Protein AF-A0A7K7G1G4-F1 (afdb_monomer_lite)

Structure (mmCIF, N/CA/C/O backbone):
data_AF-A0A7K7G1G4-F1
#
_entry.id   AF-A0A7K7G1G4-F1
#
loop_
_atom_site.group_PDB
_atom_site.id
_atom_site.type_symbol
_atom_site.label_atom_id
_atom_site.label_alt_id
_atom_site.label_comp_id
_atom_site.label_asym_id
_atom_site.label_entity_id
_atom_site.label_seq_id
_atom_site.pdbx_PDB_ins_code
_atom_site.Cartn_x
_atom_site.Cartn_y
_atom_site.Cartn_z
_atom_site.occupancy
_atom_site.B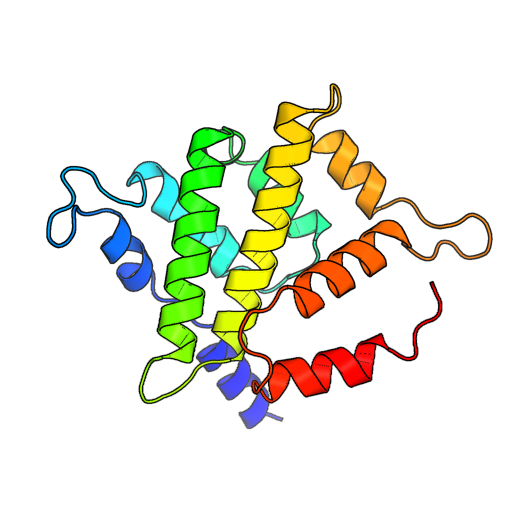_iso_or_equiv
_atom_site.auth_seq_id
_atom_site.auth_comp_id
_atom_site.auth_asym_id
_atom_site.auth_atom_id
_atom_site.pdbx_PDB_model_num
ATOM 1 N N . LEU A 1 1 ? -4.698 -28.453 10.248 1.00 51.22 1 LEU A N 1
ATOM 2 C CA . LEU A 1 1 ? -4.815 -27.604 9.038 1.00 51.22 1 LEU A CA 1
ATOM 3 C C . LEU A 1 1 ? -5.862 -26.485 9.189 1.00 51.22 1 LEU A C 1
ATOM 5 O O . LEU A 1 1 ? -5.544 -25.375 8.816 1.00 51.22 1 LEU A O 1
ATOM 9 N N . GLY A 1 2 ? -7.027 -26.675 9.832 1.00 46.31 2 GLY A N 1
ATOM 10 C CA . GLY A 1 2 ? -8.093 -25.645 9.867 1.00 46.31 2 GLY A CA 1
ATOM 11 C C . GLY A 1 2 ? -7.974 -24.449 10.839 1.00 46.31 2 GLY A C 1
ATOM 12 O O . GLY A 1 2 ? -8.797 -23.545 10.762 1.00 46.31 2 GLY A O 1
ATOM 13 N N . GLN A 1 3 ? -6.998 -24.395 11.754 1.00 43.81 3 GLN A N 1
ATOM 14 C CA . GLN A 1 3 ? -6.926 -23.321 12.768 1.00 43.81 3 GLN A CA 1
ATOM 15 C C . GLN A 1 3 ? -6.122 -22.096 12.290 1.00 43.81 3 GLN A C 1
ATOM 17 O O . GLN A 1 3 ? -6.518 -20.963 12.549 1.00 43.81 3 GLN A O 1
ATOM 22 N N . HIS A 1 4 ? -5.041 -22.308 11.528 1.00 54.50 4 HIS A N 1
ATOM 23 C CA . HIS A 1 4 ? -4.223 -21.223 10.967 1.00 54.50 4 HIS A CA 1
ATOM 24 C C . HIS A 1 4 ? -4.956 -20.439 9.869 1.00 54.50 4 HIS A C 1
ATOM 26 O O . HIS A 1 4 ? -4.850 -19.212 9.829 1.00 54.50 4 HIS A O 1
ATOM 32 N N . ASP A 1 5 ? -5.750 -21.116 9.036 1.00 46.97 5 ASP A N 1
ATOM 33 C CA . ASP A 1 5 ? -6.542 -20.468 7.984 1.00 46.97 5 ASP A CA 1
ATOM 34 C C . ASP A 1 5 ? -7.623 -19.561 8.586 1.00 46.97 5 ASP A C 1
ATOM 36 O O . ASP A 1 5 ? -7.752 -18.403 8.191 1.00 46.97 5 ASP A O 1
ATOM 40 N N . CYS A 1 6 ? -8.326 -20.030 9.624 1.00 44.28 6 CYS A N 1
ATOM 41 C CA . CYS A 1 6 ? -9.298 -19.219 10.361 1.00 44.28 6 CYS A CA 1
ATOM 42 C C . CYS A 1 6 ? -8.649 -17.977 10.992 1.00 44.28 6 CYS A C 1
ATOM 44 O O . CYS A 1 6 ? -9.157 -16.869 10.834 1.00 44.28 6 CYS A O 1
ATOM 46 N N . VAL A 1 7 ? -7.497 -18.133 11.656 1.00 58.31 7 VAL A N 1
ATOM 47 C CA . VAL A 1 7 ? -6.752 -17.009 12.255 1.00 58.31 7 VAL A CA 1
ATOM 48 C C . VAL A 1 7 ? -6.284 -16.017 11.184 1.00 58.31 7 VAL A C 1
ATOM 50 O O . VAL A 1 7 ? -6.334 -14.807 11.395 1.00 58.31 7 VAL A O 1
ATOM 53 N N . THR A 1 8 ? -5.892 -16.503 10.006 1.00 58.22 8 THR A N 1
ATOM 54 C CA . THR A 1 8 ? -5.439 -15.666 8.885 1.00 58.22 8 THR A CA 1
ATOM 55 C C . THR A 1 8 ? -6.588 -14.873 8.271 1.00 58.22 8 THR A C 1
ATOM 57 O O . THR A 1 8 ? -6.419 -13.691 7.969 1.00 58.22 8 THR A O 1
ATOM 60 N N . VAL A 1 9 ? -7.763 -15.490 8.123 1.00 60.34 9 VAL A N 1
ATOM 61 C CA . VAL A 1 9 ? -8.983 -14.819 7.655 1.00 60.34 9 VAL A CA 1
ATOM 62 C C . VAL A 1 9 ? -9.437 -13.759 8.660 1.00 60.34 9 VAL A C 1
ATOM 64 O O . VAL A 1 9 ? -9.708 -12.629 8.261 1.00 60.34 9 VAL A O 1
ATOM 67 N N . ILE A 1 10 ? -9.446 -14.078 9.958 1.00 61.31 10 ILE A N 1
ATOM 68 C CA . ILE A 1 10 ? -9.846 -13.146 11.025 1.00 61.31 10 ILE A CA 1
ATOM 69 C C . ILE A 1 10 ? -8.891 -11.950 11.098 1.00 61.31 10 ILE A C 1
ATOM 71 O O . ILE A 1 10 ? -9.336 -10.803 11.111 1.00 61.31 10 ILE A O 1
ATOM 75 N N . ASN A 1 11 ? -7.579 -12.189 11.079 1.00 68.62 11 ASN A N 1
ATOM 76 C CA . ASN A 1 11 ? -6.592 -11.118 11.222 1.00 68.62 11 ASN A CA 1
ATOM 77 C C . ASN A 1 11 ? -6.494 -10.215 9.982 1.00 68.62 11 ASN A C 1
ATOM 79 O O . ASN A 1 11 ? -6.095 -9.058 10.110 1.00 68.62 11 ASN A O 1
ATOM 83 N N . ASN A 1 12 ? -6.898 -10.706 8.804 1.00 75.81 12 ASN A N 1
ATOM 84 C CA . ASN A 1 12 ? -6.985 -9.918 7.570 1.00 75.81 12 ASN A CA 1
ATOM 85 C C . ASN A 1 12 ? -8.355 -9.272 7.333 1.00 75.81 12 ASN A C 1
ATOM 87 O O . ASN A 1 12 ? -8.487 -8.464 6.407 1.00 75.81 12 ASN A O 1
ATOM 91 N N . PHE A 1 13 ? -9.373 -9.619 8.122 1.00 83.00 13 PHE A N 1
ATOM 92 C CA . PHE A 1 13 ? -10.709 -9.077 7.939 1.00 83.00 13 PHE A CA 1
ATOM 93 C C . PHE A 1 13 ? -10.734 -7.582 8.269 1.00 83.00 13 PHE A C 1
ATOM 95 O O . PHE A 1 13 ? -10.372 -7.143 9.363 1.00 83.00 13 PHE A O 1
ATOM 102 N N . PHE A 1 14 ? -11.205 -6.788 7.310 1.00 90.75 14 PHE A N 1
ATOM 103 C CA . PHE A 1 14 ? -11.407 -5.359 7.483 1.00 90.75 14 PHE A CA 1
ATOM 104 C C . PHE A 1 14 ? -12.848 -4.983 7.106 1.00 90.75 14 PHE A C 1
ATOM 106 O O . PHE A 1 14 ? -13.164 -4.889 5.913 1.00 90.75 14 PHE A O 1
ATOM 113 N N . PRO A 1 15 ? -13.734 -4.777 8.097 1.00 91.62 15 PRO A N 1
ATOM 114 C CA . PRO A 1 15 ? -15.126 -4.418 7.845 1.00 91.62 15 PRO A CA 1
ATOM 115 C C . PRO A 1 15 ? -15.222 -3.037 7.190 1.00 91.62 15 PRO A C 1
ATOM 117 O O . PRO A 1 15 ? -14.455 -2.123 7.510 1.00 91.62 15 PRO A O 1
ATOM 120 N N . ARG A 1 16 ? -16.167 -2.879 6.259 1.00 92.00 16 ARG A N 1
ATOM 121 C CA . ARG A 1 16 ? -16.325 -1.648 5.470 1.00 92.00 16 ARG A CA 1
ATOM 122 C C . ARG A 1 16 ? -16.676 -0.449 6.351 1.00 92.00 16 ARG A C 1
ATOM 124 O O . ARG A 1 16 ? -16.177 0.651 6.128 1.00 92.00 16 ARG A O 1
ATOM 131 N N . GLU A 1 17 ? -17.425 -0.687 7.415 1.00 93.06 17 GLU A N 1
ATOM 132 C CA . GLU A 1 17 ? -17.886 0.300 8.386 1.00 93.06 17 GLU A CA 1
ATOM 133 C C . GLU A 1 17 ? -16.707 0.999 9.084 1.00 93.06 17 GLU A C 1
ATOM 135 O O . GLU A 1 17 ? -16.770 2.193 9.390 1.00 93.06 17 GLU A O 1
ATOM 140 N N . ARG A 1 18 ? -15.582 0.286 9.281 1.00 93.12 18 ARG A N 1
ATOM 141 C CA . ARG A 1 18 ? -14.347 0.888 9.817 1.00 93.12 18 ARG A CA 1
ATOM 142 C C . ARG A 1 18 ? -13.754 1.920 8.866 1.00 93.12 18 ARG A C 1
ATOM 144 O O . ARG A 1 18 ? -13.103 2.845 9.343 1.00 93.12 18 ARG A O 1
ATOM 151 N N . LEU A 1 19 ? -13.970 1.782 7.557 1.00 95.12 19 LEU A N 1
ATOM 152 C CA . LEU A 1 19 ? -13.565 2.785 6.576 1.00 95.12 19 LEU A CA 1
ATOM 153 C C . LEU A 1 19 ? -14.569 3.930 6.487 1.00 95.12 19 LEU A C 1
ATOM 155 O O . LEU A 1 19 ? -14.168 5.089 6.399 1.00 95.12 19 LEU A O 1
ATOM 159 N N . ASP A 1 20 ? -15.863 3.613 6.552 1.00 94.88 20 ASP A N 1
ATOM 160 C CA . ASP A 1 20 ? -16.936 4.603 6.461 1.00 94.88 20 ASP A CA 1
ATOM 161 C C . ASP A 1 20 ? -16.868 5.625 7.609 1.00 94.88 20 ASP A C 1
ATOM 163 O O . ASP A 1 20 ? -17.233 6.786 7.418 1.00 94.88 20 ASP A O 1
ATOM 167 N N . TYR A 1 21 ? -16.293 5.253 8.759 1.00 95.50 21 TYR A N 1
ATOM 168 C CA . TYR A 1 21 ? -15.921 6.187 9.830 1.00 95.50 21 TYR A CA 1
ATOM 169 C C . TYR A 1 21 ? -15.125 7.406 9.323 1.00 95.50 21 TYR A C 1
ATOM 171 O O . TYR A 1 21 ? -15.385 8.534 9.741 1.00 95.50 21 TYR A O 1
ATOM 179 N N . TYR A 1 22 ? -14.193 7.209 8.385 1.00 97.00 22 TYR A N 1
ATOM 180 C CA . TYR A 1 22 ? -13.352 8.279 7.833 1.00 97.00 22 TYR A CA 1
ATOM 181 C C . TYR A 1 22 ? -14.051 9.103 6.746 1.00 97.00 22 TYR A C 1
ATOM 183 O O . TYR A 1 22 ? -13.527 10.138 6.335 1.00 97.00 22 TYR A O 1
ATOM 191 N N . THR A 1 23 ? -15.230 8.667 6.291 1.00 97.19 23 THR A N 1
ATOM 192 C CA . THR A 1 23 ? -16.030 9.368 5.273 1.00 97.19 23 THR A CA 1
ATOM 193 C C . THR A 1 23 ? -16.961 10.432 5.837 1.00 97.19 23 THR A C 1
ATOM 195 O O . THR A 1 23 ? -17.640 11.133 5.088 1.00 97.19 23 THR A O 1
ATOM 198 N N . LYS A 1 24 ? -16.962 10.580 7.163 1.00 95.81 24 LYS A N 1
ATOM 199 C CA . LYS A 1 24 ? -17.706 11.595 7.902 1.00 95.81 24 LYS A CA 1
ATOM 200 C C . LYS A 1 24 ? -16.712 12.543 8.589 1.00 95.81 24 LYS A C 1
ATOM 202 O O . LYS A 1 24 ? -15.632 12.082 8.969 1.00 95.81 24 LYS A O 1
ATOM 207 N N . PRO A 1 25 ? -17.033 13.838 8.750 1.00 94.06 25 PRO A N 1
ATOM 208 C CA . PRO A 1 25 ? -16.267 14.729 9.620 1.00 94.06 25 PRO A CA 1
ATOM 209 C C . PRO A 1 25 ? -16.202 14.171 11.049 1.00 94.06 25 PRO A C 1
ATOM 211 O O . PRO A 1 25 ? -17.156 13.545 11.514 1.00 94.06 25 PRO A O 1
ATOM 214 N N . GLN A 1 26 ? -15.072 14.356 11.731 1.00 87.44 26 GLN A N 1
ATOM 215 C CA . GLN A 1 26 ? -14.822 13.805 13.067 1.00 87.44 26 GLN A CA 1
ATOM 216 C C . GLN A 1 26 ? -14.262 14.885 13.992 1.00 87.44 26 GLN A C 1
ATOM 218 O O . GLN A 1 26 ? -13.361 15.625 13.603 1.00 87.44 26 GLN A O 1
ATOM 223 N N . GLY A 1 27 ? -14.733 14.931 15.240 1.00 87.56 27 GLY A N 1
ATOM 224 C CA . GLY A 1 27 ? -14.247 15.891 16.234 1.00 87.56 27 GLY A CA 1
ATOM 225 C C . GLY A 1 27 ? -14.388 17.338 15.752 1.00 87.56 27 GLY A C 1
ATOM 226 O O . GLY A 1 27 ? -15.500 17.810 15.541 1.00 87.56 27 GLY A O 1
ATOM 227 N N . LEU A 1 28 ? -13.255 18.025 15.583 1.00 89.44 28 LEU A N 1
ATOM 228 C CA . LEU A 1 28 ? -13.188 19.419 15.123 1.00 89.44 28 LEU A CA 1
ATOM 229 C C . LEU A 1 28 ? -12.992 19.562 13.602 1.00 89.44 28 LEU A C 1
ATOM 231 O O . LEU A 1 28 ? -12.910 20.684 13.100 1.00 89.44 28 LEU A O 1
ATOM 235 N N . ASP A 1 29 ? -12.894 18.455 12.860 1.00 90.31 29 ASP A N 1
ATOM 236 C CA . ASP A 1 29 ? -12.714 18.503 11.410 1.00 90.31 29 ASP A CA 1
ATOM 237 C C . ASP A 1 29 ? -13.978 19.034 10.723 1.00 90.31 29 ASP A C 1
ATOM 239 O O . ASP A 1 29 ? -15.088 18.575 10.992 1.00 90.31 29 ASP A O 1
ATOM 243 N N . LYS A 1 30 ? -13.803 19.959 9.774 1.00 90.38 30 LYS A N 1
ATOM 244 C CA . LYS A 1 30 ? -14.898 20.474 8.932 1.00 90.38 30 LYS A CA 1
ATOM 245 C C . LYS A 1 30 ? -15.197 19.581 7.725 1.00 90.38 30 LYS A C 1
ATOM 247 O O . LYS A 1 30 ? -16.295 19.625 7.184 1.00 90.38 30 LYS A O 1
ATOM 252 N N . GLU A 1 31 ? -14.227 18.768 7.315 1.00 93.69 31 GLU A N 1
ATOM 253 C CA . GLU A 1 31 ? -14.311 17.884 6.151 1.00 93.69 31 GLU A CA 1
ATOM 254 C C . GLU A 1 31 ? -13.963 16.438 6.529 1.00 93.69 31 GLU A C 1
ATOM 256 O O . GLU A 1 31 ? -13.187 16.209 7.462 1.00 93.69 31 GLU A O 1
ATOM 261 N N . PRO A 1 32 ? -14.496 15.435 5.810 1.00 96.31 32 PRO A N 1
ATOM 262 C CA . PRO A 1 32 ? -14.112 14.050 6.031 1.00 96.31 32 PRO A CA 1
ATOM 263 C C . PRO A 1 32 ? -12.657 13.801 5.614 1.00 96.31 32 PRO A C 1
ATOM 265 O O . PRO A 1 32 ? -12.185 14.280 4.579 1.00 96.31 32 PRO A O 1
ATOM 268 N N . LYS A 1 33 ? -11.960 12.960 6.386 1.00 97.00 33 LYS A N 1
ATOM 269 C CA . LYS A 1 33 ? -10.581 12.539 6.084 1.00 97.00 33 LYS A CA 1
ATOM 270 C C . LYS A 1 33 ? -10.493 11.734 4.780 1.00 97.00 33 LYS A C 1
ATOM 272 O O . LYS A 1 33 ? -9.474 11.789 4.094 1.00 97.00 33 LYS A O 1
ATOM 277 N N . LEU A 1 34 ? -11.563 11.016 4.426 1.00 97.75 34 LEU A N 1
ATOM 278 C CA . LEU A 1 34 ? -11.701 10.248 3.192 1.00 97.75 34 LEU A CA 1
ATOM 279 C C . LEU A 1 34 ? -12.949 10.695 2.409 1.00 97.75 34 LEU A C 1
ATOM 281 O O . LEU A 1 34 ? -14.058 10.591 2.921 1.00 97.75 34 LEU A O 1
ATOM 285 N N . PRO A 1 35 ? -12.833 11.125 1.146 1.00 97.12 35 PRO A N 1
ATOM 286 C CA . PRO A 1 35 ? -13.994 11.309 0.282 1.00 97.12 35 PRO A CA 1
ATOM 287 C C . PRO A 1 35 ? -14.816 10.017 0.151 1.00 97.12 35 PRO A C 1
ATOM 289 O O . PRO A 1 35 ? -14.256 8.958 -0.128 1.00 97.12 35 PRO A O 1
ATOM 292 N N . VAL A 1 36 ? -16.147 10.105 0.263 1.00 96.94 36 VAL A N 1
ATOM 293 C CA . VAL A 1 36 ? -17.070 8.945 0.197 1.00 96.94 36 VAL A CA 1
ATOM 294 C C . VAL A 1 36 ? -16.818 8.075 -1.042 1.00 96.94 36 VAL A C 1
ATOM 296 O O . VAL A 1 36 ? -16.760 6.849 -0.949 1.00 96.94 36 VAL A O 1
ATOM 299 N N . LYS A 1 37 ? -16.572 8.707 -2.198 1.00 97.00 37 LYS A N 1
ATOM 300 C CA . LYS A 1 37 ? -16.283 8.023 -3.470 1.00 97.00 37 LYS A CA 1
ATOM 301 C C . LYS A 1 37 ? -15.021 7.146 -3.450 1.00 97.00 37 LYS A C 1
ATOM 303 O O . LYS A 1 37 ? -14.902 6.249 -4.276 1.00 97.00 37 LYS A O 1
ATOM 308 N N . LEU A 1 38 ? -14.090 7.382 -2.520 1.00 97.94 38 LEU A N 1
ATOM 309 C CA . LEU A 1 38 ? -12.854 6.604 -2.377 1.00 97.94 38 LEU A CA 1
ATOM 310 C C . LEU A 1 38 ? -13.000 5.409 -1.432 1.00 97.94 38 LEU A C 1
ATOM 312 O O . LEU A 1 38 ? -12.173 4.503 -1.491 1.00 97.94 38 LEU A O 1
ATOM 316 N N . ALA A 1 39 ? -14.049 5.353 -0.606 1.00 97.31 39 ALA A N 1
ATOM 317 C CA . ALA A 1 39 ? -14.220 4.27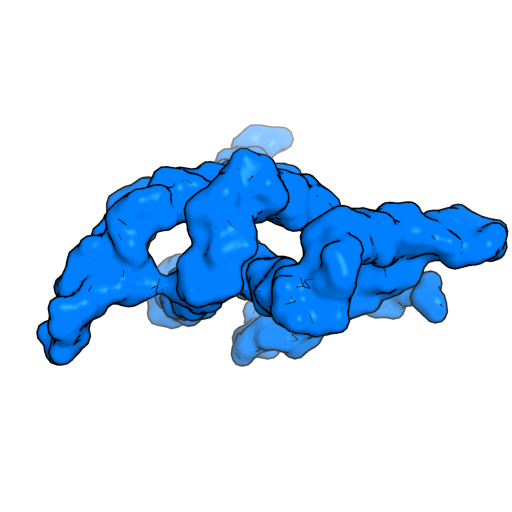1 0.361 1.00 97.31 39 ALA A CA 1
ATOM 318 C C . ALA A 1 39 ? -14.367 2.899 -0.316 1.00 97.31 39 ALA A C 1
ATOM 320 O O . ALA A 1 39 ? -13.728 1.938 0.098 1.00 97.31 39 ALA A O 1
ATOM 321 N N . GLY A 1 40 ? -15.139 2.802 -1.402 1.00 97.12 40 GLY A N 1
ATOM 322 C CA . GLY A 1 40 ? -15.258 1.560 -2.179 1.00 97.12 40 GLY A CA 1
ATOM 323 C C . GLY A 1 40 ? -13.926 1.096 -2.781 1.00 97.12 40 GLY A C 1
ATOM 324 O O . GLY A 1 40 ? -13.472 -0.006 -2.462 1.00 97.12 40 GLY A O 1
ATOM 325 N N . PRO A 1 41 ? -13.272 1.926 -3.613 1.00 97.69 41 PRO A N 1
ATOM 326 C CA . PRO A 1 41 ? -11.974 1.602 -4.201 1.00 97.69 41 PRO A CA 1
ATOM 327 C C . PRO A 1 41 ? -10.894 1.240 -3.172 1.00 97.69 41 PRO A C 1
ATOM 329 O O . PRO A 1 41 ? -10.196 0.241 -3.340 1.00 97.69 41 PRO A O 1
ATOM 332 N N . LEU A 1 42 ? -10.783 2.003 -2.080 1.00 98.25 42 LEU A N 1
ATOM 333 C CA . LEU A 1 42 ? -9.795 1.748 -1.033 1.00 98.25 42 LEU A CA 1
ATOM 334 C C . LEU A 1 42 ? -10.096 0.453 -0.266 1.00 98.25 42 LEU A C 1
ATOM 336 O O . LEU A 1 42 ? -9.186 -0.338 -0.022 1.00 98.25 42 LEU A O 1
ATOM 340 N N . HIS A 1 43 ? -11.365 0.187 0.058 1.00 97.69 43 HIS A N 1
ATOM 341 C CA . HIS A 1 43 ? -11.772 -1.059 0.716 1.00 97.69 43 HIS A CA 1
ATOM 342 C C . HIS A 1 43 ? -11.435 -2.294 -0.127 1.00 97.69 43 HIS A C 1
ATOM 344 O O . HIS A 1 43 ? -10.935 -3.281 0.413 1.00 97.69 43 HIS A O 1
ATOM 350 N N . LYS A 1 44 ? -11.604 -2.221 -1.454 1.00 96.00 44 LYS A N 1
ATOM 351 C CA . LYS A 1 44 ? -11.204 -3.292 -2.383 1.00 96.00 44 LYS A CA 1
ATOM 352 C C . LYS A 1 44 ? -9.702 -3.598 -2.306 1.00 96.00 44 LYS A C 1
ATOM 354 O O . LYS A 1 44 ? -9.312 -4.764 -2.302 1.00 96.00 44 LYS A O 1
ATOM 359 N N . ILE A 1 45 ? -8.851 -2.573 -2.214 1.00 97.25 45 ILE A N 1
ATOM 360 C CA . ILE A 1 45 ? -7.398 -2.766 -2.056 1.00 97.25 45 ILE A CA 1
ATOM 361 C C . ILE A 1 45 ? -7.086 -3.364 -0.681 1.00 97.25 45 ILE A C 1
ATOM 363 O O . ILE A 1 45 ? -6.362 -4.351 -0.596 1.00 97.25 45 ILE A O 1
ATOM 367 N N . ILE A 1 46 ? -7.682 -2.827 0.386 1.00 96.12 46 ILE A N 1
ATOM 368 C CA . ILE A 1 46 ? -7.477 -3.310 1.759 1.00 96.12 46 ILE A CA 1
ATOM 369 C C . ILE A 1 46 ? -7.870 -4.786 1.915 1.00 96.12 46 ILE A C 1
ATOM 371 O O . ILE A 1 46 ? -7.191 -5.538 2.613 1.00 96.12 46 ILE A O 1
ATOM 375 N N . THR A 1 47 ? -8.959 -5.216 1.282 1.00 93.88 47 THR A N 1
ATOM 376 C CA . THR A 1 47 ? -9.468 -6.595 1.386 1.00 93.88 47 THR A CA 1
ATOM 377 C C . THR A 1 47 ? -8.790 -7.569 0.427 1.00 93.88 47 THR A C 1
ATOM 379 O O . THR A 1 47 ? -8.970 -8.778 0.556 1.00 93.88 47 THR A O 1
ATOM 382 N N . THR A 1 48 ? -7.945 -7.083 -0.487 1.00 91.69 48 THR A N 1
ATOM 383 C CA . THR A 1 48 ? -7.155 -7.953 -1.363 1.00 91.69 48 THR A CA 1
ATOM 384 C C . THR A 1 48 ? -6.165 -8.776 -0.531 1.00 91.69 48 THR A C 1
ATOM 386 O O . THR A 1 48 ? -5.490 -8.259 0.362 1.00 91.69 48 THR A O 1
ATOM 389 N N . THR A 1 49 ? -6.086 -10.078 -0.803 1.00 88.00 49 THR A N 1
ATOM 390 C CA . THR A 1 49 ? -5.146 -11.006 -0.147 1.00 88.00 49 THR A CA 1
ATOM 391 C C . THR A 1 49 ? -3.794 -11.056 -0.853 1.00 88.00 49 THR A C 1
ATOM 393 O O . THR A 1 49 ? -2.771 -11.305 -0.223 1.00 88.00 49 THR A O 1
ATOM 396 N N . ASN A 1 50 ? -3.770 -10.775 -2.157 1.00 91.25 50 ASN A N 1
ATOM 397 C CA . ASN A 1 50 ? -2.542 -10.675 -2.933 1.00 91.25 50 ASN A CA 1
ATOM 398 C C . ASN A 1 50 ? -1.831 -9.339 -2.660 1.00 91.25 50 ASN A C 1
ATOM 400 O O . ASN A 1 50 ? -2.166 -8.309 -3.246 1.00 91.25 50 ASN A O 1
ATOM 404 N N . MET A 1 51 ? -0.822 -9.395 -1.793 1.00 92.44 51 MET A N 1
ATOM 405 C CA . MET A 1 51 ? -0.002 -8.251 -1.389 1.00 92.44 51 MET A CA 1
ATOM 406 C C . MET A 1 51 ? 1.192 -7.988 -2.315 1.00 92.44 51 MET A C 1
ATOM 408 O O . MET A 1 51 ? 2.059 -7.189 -1.975 1.00 92.44 51 MET A O 1
ATOM 412 N N . HIS A 1 52 ? 1.265 -8.630 -3.485 1.00 96.62 52 HIS A N 1
ATOM 413 C CA . HIS A 1 52 ? 2.338 -8.361 -4.436 1.00 96.62 52 HIS A CA 1
ATOM 414 C C . HIS A 1 52 ? 2.294 -6.882 -4.877 1.00 96.62 52 HIS A C 1
ATOM 416 O O . HIS A 1 52 ? 1.236 -6.410 -5.313 1.00 96.62 52 HIS A O 1
ATOM 422 N N . PRO A 1 53 ? 3.416 -6.137 -4.838 1.00 97.81 53 PRO A N 1
ATOM 423 C CA . PRO A 1 53 ? 3.404 -4.690 -5.054 1.00 97.81 53 PRO A CA 1
ATOM 424 C C . PRO A 1 53 ? 2.862 -4.311 -6.435 1.00 97.81 53 PRO A C 1
ATOM 426 O O . PRO A 1 53 ? 2.049 -3.397 -6.539 1.00 97.81 53 PRO A O 1
ATOM 429 N N . VAL A 1 54 ? 3.194 -5.072 -7.488 1.00 98.19 54 VAL A N 1
ATOM 430 C CA . VAL A 1 54 ? 2.625 -4.850 -8.835 1.00 98.19 54 VAL A CA 1
ATOM 431 C C . VAL A 1 54 ? 1.099 -4.961 -8.833 1.00 98.19 54 VAL A C 1
ATOM 433 O O . VAL A 1 54 ? 0.438 -4.163 -9.489 1.00 98.19 54 VAL A O 1
ATOM 436 N N . LYS A 1 55 ? 0.512 -5.895 -8.069 1.00 98.12 55 LYS A N 1
ATOM 437 C CA . LYS A 1 55 ? -0.946 -6.052 -8.020 1.00 98.12 55 LYS A CA 1
ATOM 438 C C . LYS A 1 55 ? -1.611 -4.834 -7.381 1.00 98.12 55 LYS A C 1
ATOM 440 O O . LYS A 1 55 ? -2.630 -4.373 -7.885 1.00 98.12 55 LYS A O 1
ATOM 445 N N . ILE A 1 56 ? -1.023 -4.294 -6.315 1.00 98.38 56 ILE A N 1
ATOM 446 C CA . ILE A 1 56 ? -1.529 -3.090 -5.644 1.00 98.38 56 ILE A CA 1
ATOM 447 C C . ILE A 1 56 ? -1.430 -1.876 -6.578 1.00 98.38 56 ILE A C 1
ATOM 449 O O . ILE A 1 56 ? -2.401 -1.135 -6.710 1.00 98.38 56 ILE A O 1
ATOM 453 N N . VAL A 1 57 ? -0.306 -1.706 -7.285 1.00 98.56 57 VAL A N 1
ATOM 454 C CA . VAL A 1 57 ? -0.140 -0.611 -8.259 1.00 98.56 57 VAL A CA 1
ATOM 455 C C . VAL A 1 57 ? -1.138 -0.735 -9.414 1.00 98.56 57 VAL A C 1
ATOM 457 O O . VAL A 1 57 ? -1.724 0.268 -9.814 1.00 98.56 57 VAL A O 1
ATOM 460 N N . LEU A 1 58 ? -1.399 -1.951 -9.908 1.00 98.31 58 LEU A N 1
ATOM 461 C CA . LEU A 1 58 ? -2.428 -2.194 -10.925 1.00 98.31 58 LEU A CA 1
ATOM 462 C C . LEU A 1 58 ? -3.827 -1.808 -10.430 1.00 98.31 58 LEU A C 1
ATOM 464 O O . LEU A 1 58 ? -4.547 -1.131 -11.152 1.00 98.31 58 LEU A O 1
ATOM 468 N N . LEU A 1 59 ? -4.192 -2.149 -9.189 1.00 98.19 59 LEU A N 1
ATOM 469 C CA . LEU A 1 59 ? -5.487 -1.756 -8.616 1.00 98.19 59 LEU A CA 1
ATOM 470 C C . LEU A 1 59 ? -5.647 -0.231 -8.492 1.00 98.19 59 LEU A C 1
ATOM 472 O O . LEU A 1 59 ? -6.754 0.278 -8.659 1.00 98.19 59 LEU A O 1
ATOM 476 N N . VAL A 1 60 ? -4.558 0.498 -8.216 1.00 98.38 60 VAL A N 1
ATOM 477 C CA . VAL A 1 60 ? -4.551 1.971 -8.245 1.00 98.38 60 VAL A CA 1
ATOM 478 C C . VAL A 1 60 ? -4.719 2.472 -9.679 1.00 98.38 60 VAL A C 1
ATOM 480 O O . VAL A 1 60 ? -5.566 3.321 -9.931 1.00 98.38 60 VAL A O 1
ATOM 483 N N . LYS A 1 61 ? -3.949 1.922 -10.626 1.00 97.69 61 LYS A N 1
ATOM 484 C CA . LYS A 1 61 ? -3.965 2.326 -12.039 1.00 97.69 61 LYS A CA 1
ATOM 485 C C . LYS A 1 61 ? -5.326 2.094 -12.707 1.00 97.69 61 LYS A C 1
ATOM 487 O O . LYS A 1 61 ? -5.772 2.929 -13.484 1.00 97.69 61 LYS A O 1
ATOM 492 N N . GLU A 1 62 ? -5.984 0.976 -12.409 1.00 97.12 62 GLU A N 1
ATOM 493 C CA . GLU A 1 62 ? -7.287 0.588 -12.972 1.00 97.12 62 GLU A CA 1
ATOM 494 C C . GLU A 1 62 ? -8.453 1.439 -12.447 1.00 97.12 62 GLU A C 1
ATOM 496 O O . GLU A 1 62 ? -9.549 1.390 -13.005 1.00 97.12 62 GLU A O 1
ATOM 501 N N . ASN A 1 63 ? -8.249 2.214 -11.377 1.00 96.94 63 ASN A N 1
ATOM 502 C CA . ASN A 1 63 ? -9.277 3.069 -10.803 1.00 96.94 63 ASN A CA 1
ATOM 503 C C . ASN A 1 63 ? -8.898 4.554 -10.951 1.00 96.94 63 ASN A C 1
ATOM 505 O O . ASN A 1 63 ? -8.093 5.054 -10.163 1.00 96.94 63 ASN A O 1
ATOM 509 N N . PRO A 1 64 ? -9.521 5.299 -11.882 1.00 94.56 64 PRO A N 1
ATOM 510 C CA . PRO A 1 64 ? -9.195 6.707 -12.109 1.00 94.56 64 PRO A CA 1
ATOM 511 C C . PRO A 1 64 ? -9.305 7.581 -10.855 1.00 94.56 64 PRO A C 1
ATOM 513 O O . PRO A 1 64 ? -8.520 8.502 -10.688 1.00 94.56 64 PRO A O 1
ATOM 516 N N . LEU A 1 65 ? -10.220 7.269 -9.925 1.00 95.50 65 LEU A N 1
ATOM 517 C CA . LEU A 1 65 ? -10.348 8.029 -8.678 1.00 95.50 65 LEU A CA 1
ATOM 518 C C . LEU A 1 65 ? -9.135 7.858 -7.756 1.00 95.50 65 LEU A C 1
ATOM 520 O O . LEU A 1 65 ? -8.834 8.769 -6.991 1.00 95.50 65 LEU A O 1
ATOM 524 N N . LEU A 1 66 ? -8.470 6.699 -7.792 1.00 96.00 66 LEU A N 1
ATOM 525 C CA . LEU A 1 66 ? -7.258 6.430 -7.015 1.00 96.00 66 LEU A CA 1
ATOM 526 C C . LEU A 1 66 ? -5.988 6.905 -7.725 1.00 96.00 66 LEU A C 1
ATOM 528 O O . LEU A 1 66 ? -4.997 7.176 -7.054 1.00 96.00 66 LEU A O 1
ATOM 532 N N . ALA A 1 67 ? -6.005 7.011 -9.054 1.00 94.19 67 ALA A N 1
ATOM 533 C CA . ALA A 1 67 ? -4.880 7.525 -9.834 1.00 94.19 67 ALA A CA 1
ATOM 534 C C . ALA A 1 67 ? -4.682 9.050 -9.690 1.00 94.19 67 ALA A C 1
ATOM 536 O O . ALA A 1 67 ? -3.657 9.577 -10.122 1.00 94.19 67 ALA A O 1
ATOM 537 N N . GLU A 1 68 ? -5.620 9.752 -9.049 1.00 96.69 68 GLU A N 1
ATOM 538 C CA . GLU A 1 68 ? -5.483 11.162 -8.682 1.00 96.69 68 GLU A CA 1
ATOM 539 C C . GLU A 1 68 ? -4.584 11.338 -7.451 1.00 96.69 68 GLU A C 1
ATOM 541 O O . GLU A 1 68 ? -4.835 10.780 -6.379 1.00 96.69 68 GLU A O 1
ATOM 546 N N . VAL A 1 69 ? -3.554 12.177 -7.576 1.00 97.69 69 VAL A N 1
ATOM 547 C CA . VAL A 1 69 ? -2.522 12.385 -6.545 1.00 97.69 69 VAL A CA 1
ATOM 548 C C . VAL A 1 69 ? -3.114 12.791 -5.192 1.00 97.69 69 VAL A C 1
ATOM 550 O O . VAL A 1 69 ? -2.755 12.221 -4.160 1.00 97.69 69 VAL A O 1
ATOM 553 N N . GLU A 1 70 ? -4.029 13.761 -5.176 1.00 97.50 70 GLU A N 1
ATOM 554 C CA . GLU A 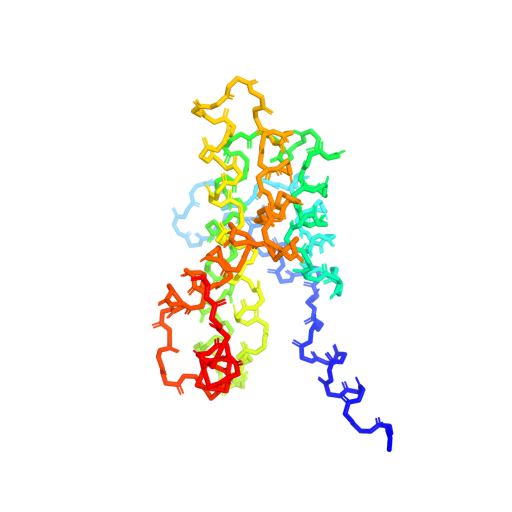1 70 ? -4.650 14.245 -3.938 1.00 97.50 70 GLU A CA 1
ATOM 555 C C . GLU A 1 70 ? -5.553 13.188 -3.294 1.00 97.50 70 GLU A C 1
ATOM 557 O O . GLU A 1 70 ? -5.581 13.033 -2.069 1.00 97.50 70 GLU A O 1
ATOM 562 N N . ALA A 1 71 ? -6.276 12.425 -4.116 1.00 97.62 71 ALA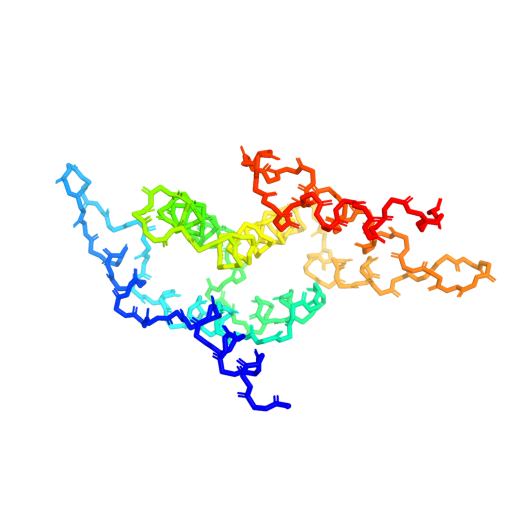 A N 1
ATOM 563 C CA . ALA A 1 71 ? -7.130 11.342 -3.653 1.00 97.62 71 ALA A CA 1
ATOM 564 C C . ALA A 1 71 ? -6.297 10.228 -3.010 1.00 97.62 71 ALA A C 1
ATOM 566 O O . ALA A 1 71 ? -6.602 9.783 -1.899 1.00 97.62 71 ALA A O 1
ATOM 567 N N . LEU A 1 72 ? -5.204 9.829 -3.664 1.00 97.88 72 LEU A N 1
ATOM 568 C CA . LEU A 1 72 ? -4.283 8.820 -3.154 1.00 97.88 72 LEU A CA 1
ATOM 569 C C . LEU A 1 72 ? -3.573 9.298 -1.881 1.00 97.88 72 LEU A C 1
ATOM 571 O O . LEU A 1 72 ? -3.352 8.504 -0.964 1.00 97.88 72 LEU A O 1
ATOM 575 N N . GLN A 1 73 ? -3.305 10.606 -1.775 1.00 98.50 73 GLN A N 1
ATOM 576 C CA . GLN A 1 73 ? -2.770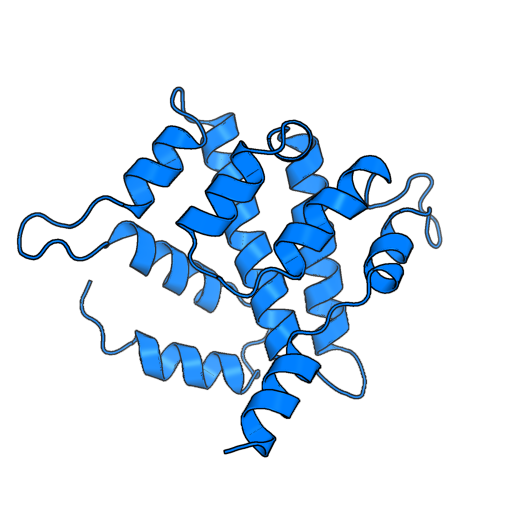 11.218 -0.562 1.00 98.50 73 GLN A CA 1
ATOM 577 C C . GLN A 1 73 ? -3.730 11.104 0.627 1.00 98.50 73 GLN A C 1
ATOM 579 O O . GLN A 1 73 ? -3.311 10.734 1.724 1.00 98.50 73 GLN A O 1
ATOM 584 N N . LYS A 1 74 ? -5.027 11.361 0.421 1.00 98.25 74 LYS A N 1
ATOM 585 C CA . LYS A 1 74 ? -6.042 11.128 1.461 1.00 98.25 74 LYS A CA 1
ATOM 586 C C . LYS A 1 74 ? -6.130 9.643 1.832 1.00 98.25 74 LYS A C 1
ATOM 588 O O . LYS A 1 74 ? -6.235 9.318 3.012 1.00 98.25 74 LYS A O 1
ATOM 593 N N . CYS A 1 75 ? -6.012 8.743 0.853 1.00 98.62 75 CYS A N 1
ATOM 594 C CA . CYS A 1 75 ? -6.054 7.302 1.099 1.00 98.62 75 CYS A CA 1
ATOM 595 C C . CYS A 1 75 ? -4.888 6.812 1.970 1.00 98.62 75 CYS A C 1
ATOM 597 O O . CYS A 1 75 ? -5.146 6.136 2.963 1.00 98.62 75 CYS A O 1
ATOM 599 N N . TYR A 1 76 ? -3.629 7.156 1.657 1.00 97.94 76 TYR A N 1
ATOM 600 C CA . TYR A 1 76 ? -2.503 6.670 2.472 1.00 97.94 76 TYR A CA 1
ATOM 601 C C . TYR A 1 76 ? -2.533 7.249 3.893 1.00 97.94 76 TYR A C 1
ATOM 603 O O . TYR A 1 76 ? -2.289 6.519 4.844 1.00 97.94 76 TYR A O 1
ATOM 611 N N . ARG A 1 77 ? -2.950 8.514 4.068 1.00 98.38 77 ARG A N 1
ATOM 612 C CA . ARG A 1 77 ? -3.128 9.107 5.407 1.00 98.38 77 ARG A CA 1
ATOM 613 C C . ARG A 1 77 ? -4.168 8.354 6.236 1.00 98.38 77 ARG A C 1
ATOM 615 O O . ARG A 1 77 ? -3.994 8.168 7.435 1.00 98.38 77 ARG A O 1
ATOM 622 N N . VAL A 1 78 ? -5.259 7.912 5.610 1.00 98.38 78 VAL A N 1
ATOM 623 C CA . VAL A 1 78 ? -6.274 7.086 6.280 1.00 98.38 78 VAL A CA 1
ATOM 624 C C . VAL A 1 78 ? -5.718 5.704 6.625 1.00 98.38 78 VAL A C 1
ATOM 626 O O . VAL A 1 78 ? -5.983 5.216 7.720 1.00 98.38 78 VAL A O 1
ATOM 629 N N . LEU A 1 79 ? -4.910 5.097 5.752 1.00 98.56 79 LEU A N 1
ATOM 630 C CA . LEU A 1 79 ? -4.215 3.841 6.053 1.00 98.56 79 LEU A CA 1
ATOM 631 C C . LEU A 1 79 ? -3.266 3.982 7.252 1.00 98.56 79 LEU A C 1
ATOM 633 O O . LEU A 1 79 ? -3.275 3.109 8.116 1.00 98.56 79 LEU A O 1
ATOM 637 N N . ASP A 1 80 ? -2.526 5.088 7.362 1.00 98.31 80 ASP A N 1
ATOM 638 C CA . ASP A 1 80 ? -1.647 5.361 8.509 1.00 98.31 80 ASP A CA 1
ATOM 639 C C . ASP A 1 80 ? -2.449 5.461 9.820 1.00 98.31 80 ASP A C 1
ATOM 641 O O . ASP A 1 80 ? -2.089 4.848 10.825 1.00 98.31 80 ASP A O 1
ATOM 645 N N . LEU A 1 81 ? -3.603 6.140 9.801 1.00 97.69 81 LEU A N 1
ATOM 646 C CA . LEU A 1 81 ? -4.506 6.214 10.959 1.00 97.69 81 LEU A CA 1
ATOM 647 C C . LEU A 1 81 ? -5.091 4.846 11.337 1.00 97.69 81 LEU A C 1
ATOM 649 O O . LEU A 1 81 ? -5.282 4.548 12.518 1.00 97.69 81 LEU A O 1
ATOM 653 N N . ILE A 1 82 ? -5.420 4.011 10.348 1.00 97.19 82 ILE A N 1
ATOM 654 C CA . ILE A 1 82 ? -5.915 2.653 10.602 1.00 97.19 82 ILE A CA 1
ATOM 655 C C . ILE A 1 82 ? -4.791 1.787 11.178 1.00 97.19 82 ILE A C 1
ATOM 657 O O . ILE A 1 82 ? -5.048 1.048 12.128 1.00 97.19 82 ILE A O 1
ATOM 661 N N . CYS A 1 83 ? -3.570 1.892 10.644 1.00 97.44 83 CYS A N 1
ATOM 662 C CA . CYS A 1 83 ? -2.378 1.221 11.162 1.00 97.44 83 CYS A CA 1
ATOM 663 C C . CYS A 1 83 ? -2.189 1.538 12.649 1.00 97.44 83 CYS A C 1
ATOM 665 O O . CYS A 1 83 ? -2.173 0.631 13.482 1.00 97.44 83 CYS A O 1
ATOM 667 N N . GLU A 1 84 ? -2.178 2.826 12.991 1.00 96.88 84 GLU A N 1
ATOM 668 C CA . GLU A 1 84 ? -2.047 3.284 14.370 1.00 96.88 84 GLU A CA 1
ATOM 669 C C . GLU A 1 84 ? -3.156 2.735 15.271 1.00 96.88 84 GLU A C 1
ATOM 671 O O . GLU A 1 84 ? -2.886 2.207 16.352 1.00 96.88 84 GLU A O 1
ATOM 676 N N . LYS A 1 85 ? -4.413 2.788 14.815 1.00 95.25 85 LYS A N 1
ATOM 677 C CA . LYS A 1 85 ? -5.549 2.253 15.573 1.00 95.25 85 LYS A CA 1
ATOM 678 C C . LYS A 1 85 ? -5.434 0.742 15.809 1.00 95.25 85 LYS A C 1
ATOM 680 O O . LYS A 1 85 ? -5.809 0.277 16.881 1.00 95.25 85 LYS A O 1
ATOM 685 N N . CYS A 1 86 ? -4.918 -0.018 14.842 1.00 94.62 86 CYS A N 1
ATOM 686 C CA . CYS A 1 86 ? -4.706 -1.463 14.985 1.00 94.62 86 CYS A CA 1
ATOM 687 C C . CYS A 1 86 ? -3.608 -1.800 16.002 1.00 94.62 86 CYS A C 1
ATOM 689 O O . CYS A 1 86 ? -3.693 -2.843 16.646 1.00 94.62 86 CYS A O 1
ATOM 691 N N . MET A 1 87 ? -2.622 -0.917 16.173 1.00 94.75 87 MET A N 1
ATOM 692 C CA . MET A 1 87 ? -1.541 -1.094 17.147 1.00 94.75 87 MET A CA 1
ATOM 693 C C . MET A 1 87 ? -1.903 -0.601 18.550 1.00 94.75 87 MET A C 1
ATOM 695 O O . MET A 1 87 ? -1.418 -1.148 19.531 1.00 94.75 87 MET A O 1
ATOM 699 N N . LYS A 1 88 ? -2.763 0.420 18.661 1.00 94.25 88 LYS A N 1
ATOM 700 C CA . LYS A 1 88 ? -3.140 1.036 19.948 1.00 94.25 88 LYS A CA 1
ATOM 701 C C . LYS A 1 88 ? -4.387 0.443 20.612 1.00 94.25 88 LYS A C 1
ATOM 703 O O . LYS A 1 88 ? -4.671 0.771 21.761 1.00 94.25 88 LYS A O 1
ATOM 708 N N . GLN A 1 89 ? -5.178 -0.362 19.905 1.00 91.69 89 GLN A N 1
ATOM 709 C CA . GLN A 1 89 ? -6.361 -1.009 20.484 1.00 91.69 89 GLN A CA 1
ATOM 710 C C . GLN A 1 89 ? -5.974 -2.121 21.476 1.00 91.69 89 GLN A C 1
ATOM 712 O O . GLN A 1 89 ? -4.896 -2.697 21.365 1.00 91.69 89 GLN A O 1
ATOM 717 N N . LYS A 1 90 ? -6.877 -2.445 22.417 1.00 88.44 90 LYS A N 1
ATOM 718 C CA . LYS A 1 90 ? -6.657 -3.469 23.460 1.00 88.44 90 LYS A CA 1
ATOM 719 C C . LYS A 1 90 ? -6.214 -4.813 22.871 1.00 88.44 90 LYS A C 1
ATOM 721 O O . LYS A 1 90 ? -5.242 -5.392 23.343 1.00 88.44 90 LYS A O 1
ATOM 726 N N . ASP A 1 91 ? -6.901 -5.255 21.820 1.00 87.38 91 ASP A N 1
ATOM 727 C CA . ASP A 1 91 ? -6.562 -6.466 21.072 1.00 87.38 91 ASP A CA 1
ATOM 728 C C . ASP A 1 91 ? -5.738 -6.081 19.840 1.00 87.38 91 ASP A C 1
ATOM 730 O O . ASP A 1 91 ? -6.268 -5.893 18.739 1.00 87.38 91 ASP A O 1
ATOM 734 N N . MET A 1 92 ? -4.438 -5.869 20.045 1.00 89.69 92 MET A N 1
ATOM 735 C CA . MET A 1 92 ? -3.508 -5.453 18.995 1.00 89.69 92 MET A CA 1
ATOM 736 C C . MET A 1 92 ? -3.597 -6.375 17.769 1.00 89.69 92 MET A C 1
ATOM 738 O O . MET A 1 92 ? -3.539 -7.597 17.887 1.00 89.69 92 MET A O 1
ATOM 742 N N . ASN A 1 93 ? -3.700 -5.786 16.576 1.00 92.06 93 ASN A N 1
ATOM 743 C CA . ASN A 1 93 ? -3.703 -6.527 15.315 1.00 92.06 93 ASN A CA 1
ATOM 744 C C . ASN A 1 93 ? -2.506 -6.104 14.452 1.00 92.06 93 ASN A C 1
ATOM 746 O O . ASN A 1 93 ? -2.628 -5.263 13.558 1.00 92.06 93 ASN A O 1
ATOM 750 N N . GLU A 1 94 ? -1.345 -6.703 14.734 1.00 93.06 94 GLU A N 1
ATOM 751 C CA . GLU A 1 94 ? -0.088 -6.422 14.026 1.00 93.06 94 GLU A CA 1
ATOM 752 C C . GLU A 1 94 ? -0.164 -6.756 12.530 1.00 93.06 94 GLU A C 1
ATOM 754 O O . GLU A 1 94 ? 0.404 -6.039 11.707 1.00 93.06 94 GLU A O 1
ATOM 759 N N . VAL A 1 95 ? -0.890 -7.819 12.163 1.00 92.38 95 VAL A N 1
ATOM 760 C CA . VAL A 1 95 ? -1.049 -8.260 10.767 1.00 92.38 95 VAL A CA 1
ATOM 761 C C . VAL A 1 95 ? -1.741 -7.178 9.950 1.00 92.38 95 VAL A C 1
ATOM 763 O O . VAL A 1 95 ? -1.235 -6.748 8.912 1.00 92.38 95 VAL A O 1
ATOM 766 N N . LEU A 1 96 ? -2.883 -6.698 10.440 1.00 93.69 96 LEU A N 1
ATOM 767 C CA . LEU A 1 96 ? -3.638 -5.651 9.776 1.00 93.69 96 LEU A CA 1
ATOM 768 C C . LEU A 1 96 ? -2.865 -4.329 9.784 1.00 93.69 96 LEU A C 1
ATOM 770 O O . LEU A 1 96 ? -2.842 -3.647 8.764 1.00 93.69 96 LEU A O 1
ATOM 774 N N . ALA A 1 97 ? -2.185 -3.988 10.882 1.00 96.00 97 ALA A N 1
ATOM 775 C CA . ALA A 1 97 ? -1.354 -2.789 10.957 1.00 96.00 97 ALA A CA 1
ATOM 776 C C . ALA A 1 97 ? -0.233 -2.794 9.904 1.00 96.00 97 ALA A C 1
ATOM 778 O O . ALA A 1 97 ? -0.116 -1.850 9.120 1.00 96.00 97 ALA A O 1
ATOM 779 N N . MET A 1 98 ? 0.533 -3.887 9.824 1.00 95.75 98 MET A N 1
ATOM 780 C CA . MET A 1 98 ? 1.589 -4.066 8.827 1.00 95.75 98 MET A CA 1
ATOM 781 C C . MET A 1 98 ? 1.027 -3.996 7.404 1.00 95.75 98 MET A C 1
ATOM 783 O O . MET A 1 98 ? 1.614 -3.354 6.534 1.00 95.75 98 MET A O 1
ATOM 787 N N . LYS A 1 99 ? -0.149 -4.591 7.169 1.00 96.06 99 LYS A N 1
ATOM 788 C CA . LYS A 1 99 ? -0.836 -4.523 5.876 1.00 96.06 99 LYS A CA 1
ATOM 789 C C . LYS A 1 99 ? -1.186 -3.085 5.487 1.00 96.06 99 LYS A C 1
ATOM 791 O O . LYS A 1 99 ? -0.871 -2.672 4.373 1.00 96.06 99 LYS A O 1
ATOM 796 N N . MET A 1 100 ? -1.806 -2.316 6.387 1.00 97.94 100 MET A N 1
ATOM 797 C CA . MET A 1 100 ? -2.164 -0.915 6.119 1.00 97.94 100 MET A CA 1
ATOM 798 C C . MET A 1 100 ? -0.927 -0.069 5.833 1.00 97.94 100 MET A C 1
ATOM 800 O O . MET A 1 100 ? -0.906 0.683 4.860 1.00 97.94 100 MET A O 1
ATOM 804 N N . HIS A 1 101 ? 0.120 -0.241 6.642 1.00 98.25 101 HIS A N 1
ATOM 805 C CA . HIS A 1 101 ? 1.394 0.448 6.465 1.00 98.25 101 HIS A CA 1
ATOM 806 C C . HIS A 1 101 ? 2.058 0.117 5.126 1.00 98.25 101 HIS A C 1
ATOM 808 O O . HIS A 1 101 ? 2.516 1.008 4.412 1.00 98.25 101 HIS A O 1
ATOM 814 N N . TYR A 1 102 ? 2.081 -1.158 4.744 1.00 98.31 102 TYR A N 1
ATOM 815 C CA . TYR A 1 102 ? 2.671 -1.582 3.480 1.00 98.31 102 TYR A CA 1
ATOM 816 C C . TYR A 1 102 ? 1.917 -1.007 2.270 1.00 98.31 102 TYR A C 1
ATOM 818 O O . TYR A 1 102 ? 2.541 -0.475 1.350 1.00 98.31 102 TYR A O 1
ATOM 826 N N . ILE A 1 103 ? 0.577 -1.030 2.290 1.00 98.56 103 ILE A N 1
ATOM 827 C CA . ILE A 1 103 ? -0.240 -0.389 1.244 1.00 98.56 103 ILE A CA 1
ATOM 828 C C . ILE A 1 103 ? 0.023 1.126 1.224 1.00 98.56 103 ILE A C 1
ATOM 830 O O . ILE A 1 103 ? 0.191 1.694 0.145 1.00 98.56 103 ILE A O 1
ATOM 834 N N . SER A 1 104 ? 0.129 1.769 2.394 1.00 98.69 104 SER A N 1
ATOM 835 C CA . SER A 1 104 ? 0.477 3.192 2.515 1.00 98.69 104 SER A CA 1
ATOM 836 C C . SER A 1 104 ? 1.828 3.502 1.861 1.00 98.69 104 SER A C 1
ATOM 838 O O . SER A 1 104 ? 1.919 4.424 1.050 1.00 98.69 104 SER A O 1
ATOM 840 N N . CYS A 1 105 ? 2.860 2.688 2.107 1.00 98.56 105 CYS A N 1
ATOM 841 C CA . CYS A 1 105 ? 4.174 2.843 1.475 1.00 98.56 105 CYS A CA 1
ATOM 842 C C . CYS A 1 105 ? 4.100 2.739 -0.056 1.00 98.56 105 CYS A C 1
ATOM 844 O O . CYS A 1 105 ? 4.718 3.541 -0.763 1.00 98.56 105 CYS A O 1
ATOM 846 N N . ILE A 1 106 ? 3.316 1.792 -0.585 1.00 98.69 106 ILE A N 1
ATOM 847 C CA . ILE A 1 106 ? 3.108 1.659 -2.034 1.00 98.69 106 ILE A CA 1
ATOM 848 C C . ILE A 1 106 ? 2.378 2.880 -2.590 1.00 98.69 106 ILE A C 1
ATOM 850 O O . ILE A 1 106 ? 2.792 3.410 -3.617 1.00 98.69 106 ILE A O 1
ATOM 854 N N . PHE A 1 107 ? 1.336 3.370 -1.915 1.00 98.75 107 PHE A N 1
ATOM 855 C CA . PHE A 1 107 ? 0.608 4.567 -2.342 1.00 98.75 107 PHE A CA 1
ATOM 856 C C . PHE A 1 107 ? 1.505 5.800 -2.364 1.00 98.75 107 PHE A C 1
ATOM 858 O O . PHE A 1 107 ? 1.449 6.577 -3.314 1.00 98.75 107 PHE A O 1
ATOM 865 N N . GLN A 1 108 ? 2.385 5.950 -1.375 1.00 98.56 108 GLN A N 1
ATOM 866 C CA . GLN A 1 108 ? 3.371 7.026 -1.360 1.00 98.56 108 GLN A CA 1
ATOM 867 C C . GLN A 1 108 ? 4.321 6.938 -2.566 1.00 98.56 108 GLN A C 1
ATOM 869 O O . GLN A 1 108 ? 4.570 7.955 -3.209 1.00 98.56 108 GLN A O 1
ATOM 874 N N . LYS A 1 109 ? 4.784 5.739 -2.954 1.00 98.44 109 LYS A N 1
ATOM 875 C CA . LYS A 1 109 ? 5.580 5.572 -4.187 1.00 98.44 109 LYS A CA 1
ATOM 876 C C . LYS A 1 109 ? 4.765 5.810 -5.456 1.00 98.44 109 LYS A C 1
ATOM 878 O O . LYS A 1 109 ? 5.274 6.453 -6.368 1.00 98.44 109 LYS A O 1
ATOM 883 N N . CYS A 1 110 ? 3.508 5.367 -5.517 1.00 98.62 110 CYS A N 1
ATOM 884 C CA . CYS A 1 110 ? 2.607 5.709 -6.620 1.00 98.62 110 CYS A CA 1
ATOM 885 C C . CYS A 1 110 ? 2.506 7.231 -6.786 1.00 98.62 110 CYS A C 1
ATOM 887 O O . CYS A 1 110 ? 2.617 7.719 -7.904 1.00 98.62 110 CYS A O 1
ATOM 889 N N . ILE A 1 111 ? 2.362 7.980 -5.686 1.00 98.56 111 ILE A N 1
ATOM 890 C CA . ILE A 1 111 ? 2.329 9.450 -5.701 1.00 98.56 111 ILE A CA 1
ATOM 891 C C . ILE A 1 111 ? 3.633 10.028 -6.262 1.00 98.56 111 ILE A C 1
ATOM 893 O O . ILE A 1 111 ? 3.568 10.913 -7.111 1.00 98.56 111 ILE A O 1
ATOM 897 N N . THR A 1 112 ? 4.798 9.531 -5.832 1.00 98.19 112 THR A N 1
ATOM 898 C CA . THR A 1 112 ? 6.101 9.943 -6.385 1.00 98.19 112 THR A CA 1
ATOM 899 C C . THR A 1 112 ? 6.143 9.744 -7.901 1.00 98.19 112 THR A C 1
ATOM 901 O O . THR A 1 112 ? 6.411 10.689 -8.635 1.00 98.19 112 THR A O 1
ATOM 904 N N . PHE A 1 113 ? 5.790 8.555 -8.398 1.00 98.31 113 PHE A N 1
ATOM 905 C CA . PHE A 1 113 ? 5.781 8.278 -9.839 1.00 98.31 113 PHE A CA 1
ATOM 906 C C . PHE A 1 113 ? 4.752 9.119 -10.605 1.00 98.31 113 PHE A C 1
ATOM 908 O O . PHE A 1 113 ? 5.054 9.602 -11.689 1.00 98.31 113 PHE A O 1
ATOM 915 N N . LEU A 1 114 ? 3.555 9.329 -10.052 1.00 97.75 114 LEU A N 1
ATOM 916 C CA . LEU A 1 114 ? 2.523 10.168 -10.670 1.00 97.75 114 LEU A CA 1
ATOM 917 C C . LEU A 1 114 ? 2.953 11.636 -10.801 1.00 97.75 114 LEU A C 1
ATOM 919 O O . LEU A 1 114 ? 2.528 12.297 -11.745 1.00 97.75 114 LEU A O 1
ATOM 923 N N . LYS A 1 115 ? 3.766 12.141 -9.864 1.00 97.19 115 LYS A N 1
ATOM 924 C CA . LYS A 1 115 ? 4.251 13.529 -9.849 1.00 97.19 115 LYS A CA 1
ATOM 925 C C . LYS A 1 115 ? 5.511 13.745 -10.683 1.00 97.19 115 LYS A C 1
ATOM 927 O O . LYS A 1 115 ? 5.635 14.776 -11.330 1.00 97.19 115 LYS A O 1
ATOM 932 N N . GLU A 1 116 ? 6.459 12.816 -10.609 1.00 95.62 116 GLU A N 1
ATOM 933 C CA . GLU A 1 116 ? 7.847 13.058 -11.028 1.00 95.62 116 GLU A CA 1
ATOM 934 C C . GLU A 1 116 ? 8.222 12.367 -12.345 1.00 95.62 116 GLU A C 1
ATOM 936 O O . GLU A 1 116 ? 9.304 12.612 -12.876 1.00 95.62 116 GLU A O 1
ATOM 941 N N . ARG A 1 117 ? 7.379 11.466 -12.868 1.00 91.69 117 ARG A N 1
ATOM 942 C CA . ARG A 1 117 ? 7.726 10.606 -14.009 1.00 91.69 117 ARG A CA 1
ATOM 943 C C . ARG A 1 117 ? 6.718 10.745 -15.140 1.00 91.69 117 ARG A C 1
ATOM 945 O O . ARG A 1 117 ? 5.513 10.649 -14.921 1.00 91.69 117 ARG A O 1
ATOM 952 N N . GLU A 1 118 ? 7.218 10.872 -16.368 1.00 92.00 118 GLU A N 1
ATOM 953 C CA . GLU A 1 118 ? 6.383 10.917 -17.578 1.00 92.00 118 GLU A CA 1
ATOM 954 C C . GLU A 1 118 ? 5.588 9.621 -17.778 1.00 92.00 118 GLU A C 1
ATOM 956 O O . GLU A 1 118 ? 4.404 9.654 -18.113 1.00 92.00 118 GLU A O 1
ATOM 961 N N . ASP A 1 119 ? 6.217 8.475 -17.504 1.00 94.75 119 ASP A N 1
ATOM 962 C CA . ASP A 1 119 ? 5.609 7.150 -17.620 1.00 94.75 119 ASP A CA 1
ATOM 963 C C . ASP A 1 119 ? 4.777 6.739 -16.391 1.00 94.75 119 ASP A C 1
ATOM 965 O O . ASP A 1 119 ? 4.200 5.650 -16.373 1.00 94.75 119 ASP A O 1
ATOM 969 N N . LYS A 1 120 ? 4.654 7.613 -15.380 1.00 97.12 120 LYS A N 1
ATOM 970 C CA . LYS A 1 120 ? 3.731 7.486 -14.238 1.00 97.12 120 LYS A CA 1
ATOM 971 C C . LYS A 1 120 ? 3.734 6.072 -13.623 1.00 97.12 120 LYS A C 1
ATOM 973 O O . LYS A 1 120 ? 4.784 5.498 -13.332 1.00 97.12 120 LYS A O 1
ATOM 978 N N . LEU A 1 121 ? 2.551 5.489 -13.401 1.00 98.00 121 LEU A N 1
ATOM 979 C CA . LEU A 1 121 ? 2.400 4.157 -12.805 1.00 98.00 121 LEU A CA 1
ATOM 980 C C . LEU A 1 121 ? 2.914 3.032 -13.714 1.00 98.00 121 LEU A C 1
ATOM 982 O O . LEU A 1 121 ? 3.304 1.987 -13.198 1.00 98.00 121 LEU A O 1
ATOM 986 N N . ASP A 1 122 ? 2.974 3.232 -15.035 1.00 98.12 122 ASP A N 1
ATOM 987 C CA . ASP A 1 122 ? 3.603 2.267 -15.945 1.00 98.12 122 ASP A CA 1
ATOM 988 C C . ASP A 1 122 ? 5.110 2.174 -15.701 1.00 98.12 122 ASP A C 1
ATOM 990 O O . ASP A 1 122 ? 5.663 1.074 -15.656 1.00 98.12 122 ASP A O 1
ATOM 994 N N . GLY A 1 123 ? 5.762 3.309 -15.448 1.00 98.00 123 GLY A N 1
ATOM 995 C CA . GLY A 1 123 ? 7.156 3.353 -15.011 1.00 98.00 123 GLY A CA 1
ATOM 996 C C . GLY A 1 123 ? 7.387 2.638 -13.687 1.00 98.00 123 GLY A C 1
ATOM 997 O O . GLY A 1 123 ? 8.373 1.909 -13.528 1.00 98.00 123 GLY A O 1
ATOM 998 N N . PHE A 1 124 ? 6.453 2.786 -12.744 1.00 98.38 124 PHE A N 1
ATOM 999 C CA . PHE A 1 124 ? 6.542 2.096 -11.459 1.00 98.38 124 PHE A CA 1
ATOM 1000 C C . PHE A 1 124 ? 6.419 0.579 -11.632 1.00 98.38 124 PHE A C 1
ATOM 1002 O O . PHE A 1 124 ? 7.260 -0.169 -11.135 1.00 98.38 124 PHE A O 1
ATOM 1009 N N . ILE A 1 125 ? 5.429 0.118 -12.402 1.00 98.44 125 ILE A N 1
ATOM 1010 C CA . ILE A 1 125 ? 5.232 -1.307 -12.700 1.00 98.44 125 ILE A CA 1
ATOM 1011 C C . ILE A 1 125 ? 6.469 -1.891 -13.392 1.00 98.44 125 ILE A C 1
ATOM 1013 O O . ILE A 1 125 ? 6.972 -2.926 -12.959 1.00 98.44 125 ILE A O 1
ATOM 1017 N N . LYS A 1 126 ? 7.015 -1.211 -14.408 1.00 98.00 126 LYS A N 1
ATOM 1018 C CA . LYS A 1 126 ? 8.256 -1.634 -15.080 1.00 98.00 126 LYS A CA 1
ATOM 1019 C C . LYS A 1 126 ? 9.423 -1.751 -14.102 1.00 98.00 126 LYS A C 1
ATOM 1021 O O . LYS A 1 126 ? 10.154 -2.735 -14.144 1.00 98.00 126 LYS A O 1
ATOM 1026 N N . SER A 1 127 ? 9.571 -0.788 -13.192 1.00 97.75 127 SER A N 1
ATOM 1027 C CA . SER A 1 127 ? 10.626 -0.814 -12.169 1.00 97.75 127 SER A CA 1
ATOM 1028 C C . SER A 1 127 ? 10.477 -2.010 -11.224 1.00 97.75 127 SER A C 1
ATOM 1030 O O . SER A 1 127 ? 11.471 -2.628 -10.861 1.00 97.75 127 SER A O 1
ATOM 1032 N N . LEU A 1 128 ? 9.243 -2.375 -10.862 1.00 97.69 128 LEU A N 1
ATOM 1033 C CA . LEU A 1 128 ? 8.942 -3.520 -9.996 1.00 97.69 128 LEU A CA 1
ATOM 1034 C C . LEU A 1 128 ? 9.127 -4.885 -10.673 1.00 97.69 128 LEU A C 1
ATOM 1036 O O . LEU A 1 128 ? 9.334 -5.872 -9.969 1.00 97.69 128 LEU A O 1
ATOM 1040 N N . LEU A 1 129 ? 9.001 -4.947 -12.000 1.00 96.81 129 LEU A N 1
ATOM 1041 C CA . LEU A 1 129 ? 9.147 -6.172 -12.793 1.00 96.81 129 LEU A CA 1
ATOM 1042 C C . LEU A 1 129 ? 10.576 -6.387 -13.306 1.00 96.81 129 LEU A C 1
ATOM 1044 O O . LEU A 1 129 ? 10.912 -7.491 -13.729 1.00 96.81 129 LEU A O 1
ATOM 1048 N N . LYS A 1 130 ? 11.417 -5.348 -13.294 1.00 96.19 130 LYS A N 1
ATOM 1049 C CA . LYS A 1 130 ? 12.786 -5.432 -13.803 1.00 96.19 130 LYS A CA 1
ATOM 1050 C C . LYS A 1 130 ? 13.657 -6.299 -12.888 1.00 96.19 130 LYS A C 1
ATOM 1052 O O . LYS A 1 130 ? 13.959 -5.915 -11.757 1.00 96.19 130 LYS A O 1
ATOM 1057 N N . GLY A 1 131 ? 14.098 -7.436 -13.418 1.00 95.44 131 GLY A N 1
ATOM 1058 C CA . GLY A 1 131 ? 15.137 -8.272 -12.823 1.00 95.44 131 GLY A CA 1
ATOM 1059 C C . GLY A 1 131 ? 16.547 -7.739 -13.095 1.00 95.44 131 GLY A C 1
ATOM 1060 O O . GLY A 1 131 ? 16.763 -7.028 -14.079 1.00 95.44 131 GLY A O 1
ATOM 1061 N N . ARG A 1 132 ? 17.510 -8.072 -12.228 1.00 94.81 132 ARG A N 1
ATOM 1062 C CA . ARG A 1 132 ? 18.941 -7.839 -12.494 1.00 94.81 132 ARG A CA 1
ATOM 1063 C C . ARG A 1 132 ? 19.466 -8.824 -13.540 1.00 94.81 132 ARG A C 1
ATOM 1065 O O . ARG A 1 132 ? 19.012 -9.963 -13.589 1.00 94.81 132 ARG A O 1
ATOM 1072 N N . ASP A 1 133 ? 20.459 -8.405 -14.318 1.00 93.81 133 ASP A N 1
ATOM 1073 C CA . ASP A 1 133 ? 20.926 -9.143 -15.505 1.00 93.81 133 ASP A CA 1
ATOM 1074 C C . ASP A 1 133 ? 21.433 -10.562 -15.200 1.00 93.81 133 ASP A C 1
ATOM 1076 O O . ASP A 1 133 ? 21.306 -11.458 -16.027 1.00 93.81 133 ASP A O 1
ATOM 1080 N N . LYS A 1 134 ? 21.992 -10.777 -14.003 1.00 94.12 134 LYS A N 1
ATOM 1081 C CA . LYS A 1 134 ? 22.620 -12.048 -13.615 1.00 94.12 134 LYS A CA 1
ATOM 1082 C C . LYS A 1 134 ? 21.629 -13.213 -13.502 1.00 94.12 134 LYS A C 1
ATOM 1084 O O . LYS A 1 134 ? 21.963 -14.328 -13.882 1.00 94.12 134 LYS A O 1
ATOM 1089 N N . ASP A 1 135 ? 20.463 -12.978 -12.907 1.00 93.12 135 ASP A N 1
ATOM 1090 C CA . ASP A 1 135 ? 19.546 -14.044 -12.470 1.00 93.12 135 ASP A CA 1
ATOM 1091 C C . ASP A 1 135 ? 18.063 -13.635 -12.471 1.00 93.12 135 ASP A C 1
ATOM 1093 O O . ASP A 1 135 ? 17.207 -14.392 -12.019 1.00 93.12 135 ASP A O 1
ATOM 1097 N N . GLY A 1 136 ? 17.738 -12.435 -12.954 1.00 94.56 136 GLY A N 1
ATOM 1098 C CA . GLY A 1 136 ? 16.370 -11.926 -12.966 1.00 94.56 136 GLY A CA 1
ATOM 1099 C C . GLY A 1 136 ? 15.840 -11.494 -11.596 1.00 94.56 136 GLY A C 1
ATOM 1100 O O . GLY A 1 136 ? 14.664 -11.147 -11.499 1.00 94.56 136 GLY A O 1
ATOM 1101 N N . PHE A 1 137 ? 16.667 -11.459 -10.542 1.00 94.38 137 PHE A N 1
ATOM 1102 C CA . PHE A 1 137 ? 16.213 -11.065 -9.207 1.00 94.38 137 PHE A CA 1
ATOM 1103 C C . PHE A 1 137 ? 15.649 -9.628 -9.205 1.00 94.38 137 PHE A C 1
ATOM 1105 O O . PHE A 1 137 ? 16.334 -8.705 -9.668 1.00 94.38 137 PHE A O 1
ATOM 1112 N N . PRO A 1 138 ? 14.425 -9.393 -8.690 1.00 94.88 138 PRO A N 1
ATOM 1113 C CA . PRO A 1 138 ? 13.745 -8.102 -8.783 1.00 94.88 138 PRO A CA 1
ATOM 1114 C C . PRO A 1 138 ? 14.248 -7.117 -7.712 1.00 94.88 138 PRO A C 1
ATOM 1116 O O . PRO A 1 138 ? 13.541 -6.759 -6.770 1.00 94.88 138 PRO A O 1
ATOM 1119 N N . VAL A 1 139 ? 15.485 -6.639 -7.876 1.00 95.69 139 VAL A N 1
ATOM 1120 C CA . VAL A 1 139 ? 16.214 -5.783 -6.916 1.00 95.69 139 VAL A CA 1
ATOM 1121 C C . VAL A 1 139 ? 15.393 -4.588 -6.428 1.00 95.69 139 VAL A C 1
ATOM 1123 O O . VAL A 1 139 ? 15.391 -4.275 -5.238 1.00 95.69 139 VAL A O 1
ATOM 1126 N N . TYR A 1 140 ? 14.706 -3.887 -7.332 1.00 96.62 140 TYR A N 1
ATOM 1127 C CA . TYR A 1 140 ? 13.919 -2.709 -6.963 1.00 96.62 140 TYR A CA 1
ATOM 1128 C C . TYR A 1 140 ? 12.706 -3.083 -6.101 1.00 96.62 140 TYR A C 1
ATOM 1130 O O . TYR A 1 140 ? 12.406 -2.397 -5.123 1.00 96.62 140 TYR A O 1
ATOM 1138 N N . GLN A 1 141 ? 12.039 -4.189 -6.437 1.00 95.94 141 GLN A N 1
ATOM 1139 C CA . GLN A 1 141 ? 10.916 -4.715 -5.668 1.00 95.94 141 GLN A CA 1
ATOM 1140 C C . GLN A 1 141 ? 11.358 -5.107 -4.254 1.00 95.94 141 GLN A C 1
ATOM 1142 O O . GLN A 1 141 ? 10.733 -4.690 -3.280 1.00 95.94 141 GLN A O 1
ATOM 1147 N N . GLU A 1 142 ? 12.474 -5.827 -4.140 1.00 95.19 142 GLU A N 1
ATOM 1148 C CA . GLU A 1 142 ? 13.040 -6.225 -2.852 1.00 95.19 142 GLU A CA 1
ATOM 1149 C C . GLU A 1 142 ? 13.411 -4.997 -2.004 1.00 95.19 142 GLU A C 1
ATOM 1151 O O . GLU A 1 142 ? 13.031 -4.895 -0.836 1.00 95.19 142 GLU A O 1
ATOM 1156 N N . LYS A 1 143 ? 14.085 -4.002 -2.600 1.00 96.44 143 LYS A N 1
ATOM 1157 C CA . LYS A 1 143 ? 14.417 -2.741 -1.917 1.00 96.44 143 LYS A CA 1
ATOM 1158 C C . LYS A 1 143 ? 13.171 -2.021 -1.409 1.00 96.44 143 LYS A C 1
ATOM 1160 O O . LYS A 1 143 ? 13.180 -1.545 -0.275 1.00 96.44 143 LYS A O 1
ATOM 1165 N N . LEU A 1 144 ? 12.105 -1.964 -2.208 1.00 97.25 144 LEU A N 1
ATOM 1166 C CA . LEU A 1 144 ? 10.838 -1.355 -1.804 1.00 97.25 144 LEU A CA 1
ATOM 1167 C C . LEU A 1 144 ? 10.218 -2.075 -0.599 1.00 97.25 144 LEU A C 1
ATOM 1169 O O . LEU A 1 144 ? 9.752 -1.421 0.337 1.00 97.25 144 LEU A O 1
ATOM 1173 N N . ILE A 1 145 ? 10.214 -3.410 -0.608 1.00 95.69 145 ILE A N 1
ATOM 1174 C CA . ILE A 1 145 ? 9.677 -4.218 0.492 1.00 95.69 145 ILE A CA 1
ATOM 1175 C C . ILE A 1 145 ? 10.483 -3.964 1.770 1.00 95.69 145 ILE A C 1
ATOM 1177 O O . ILE A 1 145 ? 9.901 -3.625 2.802 1.00 95.69 145 ILE A O 1
ATOM 1181 N N . ARG A 1 146 ? 11.820 -4.018 1.699 1.00 96.31 146 ARG A N 1
ATOM 1182 C CA . ARG A 1 146 ? 12.690 -3.739 2.856 1.00 96.31 146 ARG A CA 1
ATOM 1183 C C . ARG A 1 146 ? 12.554 -2.315 3.374 1.00 96.31 146 ARG A C 1
ATOM 1185 O O . ARG A 1 146 ? 12.556 -2.108 4.585 1.00 96.31 146 ARG A O 1
ATOM 1192 N N . GLU A 1 147 ? 12.435 -1.333 2.481 1.00 96.31 147 GLU A N 1
ATOM 1193 C CA . GLU A 1 147 ? 12.188 0.061 2.856 1.00 96.31 147 GLU A CA 1
ATOM 1194 C C . GLU A 1 147 ? 10.857 0.189 3.608 1.00 96.31 147 GLU A C 1
ATOM 1196 O O . GLU A 1 147 ? 10.806 0.842 4.649 1.00 96.31 147 GLU A O 1
ATOM 1201 N N . SER A 1 148 ? 9.803 -0.476 3.127 1.00 96.94 148 SER A N 1
ATOM 1202 C CA . SER A 1 148 ? 8.478 -0.452 3.758 1.00 96.94 148 SER A CA 1
ATOM 1203 C C . SER A 1 148 ? 8.513 -1.076 5.155 1.00 96.94 148 SER A C 1
ATOM 1205 O O . SER A 1 148 ? 8.023 -0.469 6.102 1.00 96.94 148 SER A O 1
ATOM 1207 N N . ILE A 1 149 ? 9.166 -2.233 5.307 1.00 95.38 149 ILE A N 1
ATOM 1208 C CA . ILE A 1 149 ? 9.341 -2.916 6.599 1.00 95.38 149 ILE A CA 1
ATOM 1209 C C . ILE A 1 149 ? 10.134 -2.034 7.571 1.00 95.38 149 ILE A C 1
ATOM 1211 O O . ILE A 1 149 ? 9.707 -1.830 8.703 1.00 95.38 149 ILE A O 1
ATOM 1215 N N . ARG A 1 150 ? 11.244 -1.432 7.121 1.00 94.75 150 ARG A N 1
ATOM 1216 C CA . ARG A 1 150 ? 12.059 -0.524 7.946 1.00 94.75 150 ARG A CA 1
ATOM 1217 C C . ARG A 1 150 ? 11.286 0.713 8.408 1.00 94.75 150 ARG A C 1
ATOM 1219 O O . ARG A 1 150 ? 11.536 1.206 9.500 1.00 94.75 150 ARG A O 1
ATOM 1226 N N . LYS A 1 151 ? 10.381 1.233 7.576 1.00 95.88 151 LYS A N 1
ATOM 1227 C CA . LYS A 1 151 ? 9.557 2.407 7.899 1.00 95.88 151 LYS A CA 1
ATOM 1228 C C . LYS A 1 151 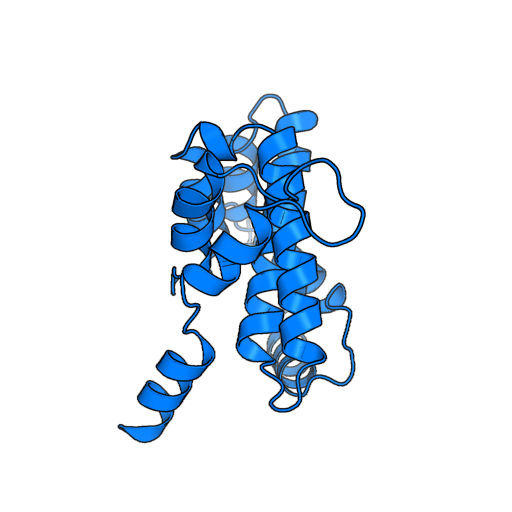? 8.387 2.097 8.833 1.00 95.88 151 LYS A C 1
ATOM 1230 O O . LYS A 1 151 ? 7.682 3.033 9.202 1.00 95.88 151 LYS A O 1
ATOM 1235 N N . PHE A 1 152 ? 8.138 0.832 9.182 1.00 97.00 152 PHE A N 1
ATOM 1236 C CA . PHE A 1 152 ? 7.048 0.498 10.094 1.00 97.00 152 PHE A CA 1
ATOM 1237 C C . PHE A 1 152 ? 7.322 1.116 11.476 1.00 97.00 152 PHE A C 1
ATOM 1239 O O . PHE A 1 152 ? 8.368 0.836 12.061 1.00 97.00 152 PHE A O 1
ATOM 1246 N N . PRO A 1 153 ? 6.421 1.957 12.015 1.00 93.50 153 PRO A N 1
ATOM 1247 C CA . PRO A 1 153 ? 6.743 2.802 13.167 1.00 93.50 153 PRO A CA 1
ATOM 1248 C C . PRO A 1 153 ? 6.733 2.066 14.517 1.00 93.50 153 PRO A C 1
ATOM 1250 O O . PRO A 1 153 ? 7.066 2.665 15.535 1.00 93.50 153 PRO A O 1
ATOM 1253 N N . TYR A 1 154 ? 6.367 0.781 14.545 1.00 93.44 154 TYR A N 1
ATOM 1254 C CA . TYR A 1 154 ? 6.255 -0.013 15.770 1.00 93.44 154 TYR A CA 1
ATOM 1255 C C . TYR A 1 154 ? 7.324 -1.109 15.800 1.00 93.44 154 TYR A C 1
ATOM 1257 O O . TYR A 1 154 ? 7.074 -2.248 15.405 1.00 93.44 154 TYR A O 1
ATOM 1265 N N . CYS A 1 155 ? 8.526 -0.751 16.261 1.00 88.06 155 CYS A N 1
ATOM 1266 C CA . CYS A 1 155 ? 9.697 -1.638 16.295 1.00 88.06 155 CYS A CA 1
ATOM 1267 C C . CYS A 1 155 ? 9.515 -2.887 17.175 1.00 88.06 155 CYS A C 1
ATOM 1269 O O . CYS A 1 155 ? 10.099 -3.932 16.891 1.00 88.06 155 CYS A O 1
ATOM 1271 N N . GLU A 1 156 ? 8.672 -2.788 18.202 1.00 85.62 156 GLU A N 1
ATOM 1272 C CA . GLU A 1 156 ? 8.388 -3.871 19.151 1.00 85.62 156 GLU A CA 1
ATOM 1273 C C . GLU A 1 156 ? 7.407 -4.923 18.613 1.00 85.62 156 GLU A C 1
ATOM 1275 O O . GLU A 1 156 ? 7.190 -5.944 19.260 1.00 85.62 156 GLU A O 1
ATOM 1280 N N . ALA A 1 157 ? 6.802 -4.702 17.438 1.00 90.44 157 ALA A N 1
ATOM 1281 C CA . ALA A 1 157 ? 5.854 -5.651 16.865 1.00 90.44 157 ALA A CA 1
ATOM 1282 C C . ALA A 1 157 ? 6.539 -6.993 16.562 1.00 90.44 157 ALA A C 1
ATOM 1284 O O . ALA A 1 157 ? 7.544 -7.054 15.843 1.00 90.44 157 ALA A O 1
ATOM 1285 N N . THR A 1 158 ? 5.962 -8.087 17.054 1.00 91.38 158 THR A N 1
ATOM 1286 C CA . THR A 1 158 ? 6.539 -9.430 16.889 1.00 91.38 158 THR A CA 1
ATOM 1287 C C . THR A 1 158 ? 6.624 -9.808 15.409 1.00 91.38 158 THR A C 1
ATOM 1289 O O . THR A 1 158 ? 7.639 -10.331 14.943 1.00 91.38 158 THR A O 1
ATOM 1292 N N . LEU A 1 159 ? 5.587 -9.475 14.638 1.00 90.69 159 LEU A N 1
ATOM 1293 C CA . LEU A 1 159 ? 5.535 -9.691 13.198 1.00 90.69 159 LEU A CA 1
ATOM 1294 C C . LEU A 1 159 ? 6.644 -8.931 12.463 1.00 90.69 159 LEU A C 1
ATOM 1296 O O . LEU A 1 159 ? 7.245 -9.474 11.537 1.00 90.69 159 LEU A O 1
ATOM 1300 N N . LEU A 1 160 ? 6.961 -7.698 12.878 1.00 90.31 160 LEU A N 1
ATOM 1301 C CA . LEU A 1 160 ? 8.064 -6.943 12.282 1.00 90.31 160 LEU A CA 1
ATOM 1302 C C . LEU A 1 160 ? 9.388 -7.688 12.473 1.00 90.31 160 LEU A C 1
ATOM 1304 O O . LEU A 1 160 ? 10.136 -7.871 11.513 1.00 90.31 160 LEU A O 1
ATOM 1308 N N . GLN A 1 161 ? 9.667 -8.144 13.695 1.00 91.81 161 GLN A N 1
ATOM 1309 C CA . GLN A 1 161 ? 10.901 -8.866 14.006 1.00 91.81 161 GLN A CA 1
ATOM 1310 C C . GLN A 1 161 ? 11.023 -10.159 13.186 1.00 91.81 161 GLN A C 1
ATOM 1312 O O . GLN A 1 161 ? 12.105 -10.478 12.690 1.00 91.81 161 GLN A O 1
ATOM 1317 N N . GLN A 1 162 ? 9.915 -10.880 12.994 1.00 91.88 162 GLN A N 1
ATOM 1318 C CA . GLN A 1 162 ? 9.864 -12.068 12.136 1.00 91.88 162 GLN A CA 1
ATOM 1319 C C . GLN A 1 162 ? 10.156 -11.731 10.668 1.00 91.88 162 GLN A C 1
ATOM 1321 O O . GLN A 1 162 ? 10.987 -12.392 10.043 1.00 91.88 162 GLN A O 1
ATOM 1326 N N . LEU A 1 163 ? 9.537 -10.676 10.129 1.00 90.81 163 LEU A N 1
ATOM 1327 C CA . LEU A 1 163 ? 9.766 -10.231 8.753 1.00 90.81 163 LEU A CA 1
ATOM 1328 C C . LEU A 1 163 ? 11.223 -9.815 8.526 1.00 90.81 163 LEU A C 1
ATOM 1330 O O . LEU A 1 163 ? 11.830 -10.235 7.544 1.00 90.81 163 LEU A O 1
ATOM 1334 N N . VAL A 1 164 ? 11.818 -9.054 9.450 1.00 90.75 164 VAL A N 1
ATOM 1335 C CA . VAL A 1 164 ? 13.230 -8.646 9.367 1.00 90.75 164 VAL A CA 1
ATOM 1336 C C . VAL A 1 164 ? 14.156 -9.863 9.326 1.00 90.75 164 VAL A C 1
ATOM 1338 O O . VAL A 1 164 ? 15.045 -9.922 8.478 1.00 90.75 164 VAL A O 1
ATOM 1341 N N . ARG A 1 165 ? 13.930 -10.862 10.187 1.00 91.50 165 ARG A N 1
ATOM 1342 C CA . ARG A 1 165 ? 14.718 -12.108 10.188 1.00 91.50 165 ARG A CA 1
ATOM 1343 C C . ARG A 1 165 ? 14.556 -12.902 8.892 1.00 91.50 165 ARG A C 1
ATOM 1345 O O . ARG A 1 165 ? 15.515 -13.520 8.450 1.00 91.50 165 ARG A O 1
ATOM 1352 N N . SER A 1 166 ? 13.371 -12.867 8.282 1.00 89.75 166 SER A N 1
ATOM 1353 C CA . SER A 1 166 ? 13.097 -13.573 7.028 1.00 89.75 166 SER A CA 1
ATOM 1354 C C . SER A 1 166 ? 13.745 -12.916 5.807 1.00 89.75 166 SER A C 1
ATOM 1356 O O . SER A 1 166 ? 14.151 -13.627 4.895 1.00 89.75 166 SER A O 1
ATOM 1358 N N . ILE A 1 167 ? 13.815 -11.581 5.757 1.00 87.88 167 ILE A N 1
ATOM 1359 C CA . ILE A 1 167 ? 14.325 -10.849 4.581 1.00 87.88 167 ILE A CA 1
ATOM 1360 C C . ILE A 1 167 ? 15.827 -10.561 4.659 1.00 87.88 167 ILE A C 1
ATOM 1362 O O . ILE A 1 167 ? 16.471 -10.413 3.626 1.00 87.88 167 ILE A O 1
ATOM 1366 N N . ALA A 1 168 ? 16.400 -10.457 5.863 1.00 85.69 168 ALA A N 1
ATOM 1367 C CA . ALA A 1 168 ? 17.809 -10.106 6.045 1.00 85.69 168 ALA A CA 1
ATOM 1368 C C . ALA A 1 168 ? 18.804 -11.034 5.310 1.00 85.69 168 ALA A C 1
ATOM 1370 O O . ALA A 1 168 ? 19.761 -10.496 4.756 1.00 85.69 168 ALA A O 1
ATOM 1371 N N . PRO A 1 169 ? 18.597 -12.367 5.239 1.00 87.81 169 PRO A N 1
ATOM 1372 C CA . PRO A 1 169 ? 19.536 -13.273 4.572 1.00 87.81 169 PRO A CA 1
ATOM 1373 C C . PRO A 1 169 ? 19.576 -13.150 3.043 1.00 87.81 169 PRO A C 1
ATOM 1375 O O . PRO A 1 169 ? 20.488 -13.683 2.421 1.00 87.81 169 PRO A O 1
ATOM 1378 N N . VAL A 1 170 ? 18.588 -12.504 2.415 1.00 84.12 170 VAL A N 1
ATOM 1379 C CA . VAL A 1 170 ? 18.516 -12.415 0.950 1.00 84.12 170 VAL A CA 1
ATOM 1380 C C . VAL A 1 170 ? 19.529 -11.375 0.445 1.00 84.12 170 VAL A C 1
ATOM 1382 O O . VAL A 1 170 ? 19.510 -10.217 0.872 1.00 84.12 170 VAL A O 1
ATOM 1385 N N . GLU A 1 171 ? 20.406 -11.763 -0.479 1.00 80.81 171 GLU A N 1
ATOM 1386 C CA . GLU A 1 171 ? 21.420 -10.874 -1.064 1.00 80.81 171 GLU A CA 1
ATOM 1387 C C . GLU A 1 171 ? 20.852 -10.047 -2.233 1.00 80.81 171 GLU A C 1
ATOM 1389 O O . GLU A 1 171 ? 20.364 -10.600 -3.225 1.00 80.81 171 GLU A O 1
ATOM 1394 N N . ILE A 1 172 ? 20.940 -8.714 -2.126 1.00 81.38 172 ILE A N 1
ATOM 1395 C CA . ILE A 1 172 ? 20.459 -7.748 -3.136 1.00 81.38 172 ILE A CA 1
ATOM 1396 C C . ILE A 1 172 ? 21.589 -7.288 -4.048 1.00 81.38 172 ILE A C 1
ATOM 1398 O O . ILE A 1 172 ? 22.586 -6.768 -3.506 1.00 81.38 172 ILE A O 1
#

Radius of gyration: 16.74 Å; chains: 1; bounding box: 40×48×41 Å

Sequence (172 aa):
LGQHDCVTVINNFFPRERLDYYTKPQGLDKEPKLPVKLAGPLHKIITTTNMHPVKIVLLVKENPLLAEVEALQKCYRVLDLICEKCMKQKDMNEVLAMKMHYISCIFQKCITFLKEREDKLDGFIKSLLKGRDKDGFPVYQEKLIRESIRKFPYCEATLLQQLVRSIAPVEI

Secondary structure (DSSP, 8-state):
-HHHHHHHHHHH---HHHHHGGGS--TT-SS-SS-HHHHHHHHHHHH-S---HHHHHHHHHT-HHHHSHHHHHHHHHHHHHHHHHHHHSSS--HHHHHHHHHHHHHHHHHHHHHHH-TTHHHHHHHHHH---TTT---HHHHHHHHHHHHT-S-TT-HHHHHHHHHHTTS--

InterPro domains:
  IPR052452 Ankyrin repeat and MYND domain-containing protein 2 [PTHR24150] (2-172)

Organism: Chionis minor (NCBI:txid227182)

Foldseek 3Di:
DPPVVVVVCVLLDDDLVLLVVQCDADDPGPGRLAPPVCSVLLVVLSNDPPLQLLVLLVSQVVDPQSLDLVNLVSSLVVLQVVLVCLCPDPNRRNPSNLSSLLSSLSSVVLSVQSPPHPCRSVVVSCLQQQADPPPGNSVSSLVSVVVSLVPRPCPPDPVSVVVCVVSVVDDD

pLDDT: mean 92.15, std 10.89, range [43.81, 98.75]